Protein AF-A0A3R9UGM6-F1 (afdb_monomer_lite)

Foldseek 3Di:
DPPDDDVVLVQLVVLCVVVVDLCVSCVVVVHDSVVSVVD

Radius of gyration: 10.24 Å; chains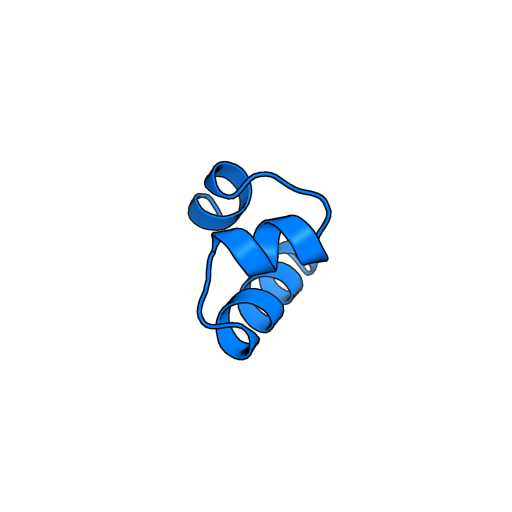: 1; bounding box: 16×16×33 Å

Structure (mmCIF, N/CA/C/O backbone):
data_AF-A0A3R9UGM6-F1
#
_entry.id   AF-A0A3R9UGM6-F1
#
loop_
_atom_site.group_PDB
_atom_site.id
_atom_site.type_symbol
_atom_site.label_atom_id
_atom_site.label_alt_id
_atom_site.label_comp_id
_atom_site.label_asym_id
_atom_site.label_entity_id
_atom_site.label_seq_id
_atom_site.pdbx_PDB_ins_code
_atom_site.Cartn_x
_atom_site.Cartn_y
_atom_site.Cartn_z
_atom_site.occupancy
_atom_site.B_iso_or_equiv
_atom_site.auth_seq_id
_atom_site.auth_comp_id
_atom_site.auth_asym_id
_atom_site.auth_atom_id
_atom_site.pdbx_PDB_model_num
ATOM 1 N N . MET A 1 1 ? 2.914 -0.092 -28.730 1.00 47.41 1 MET A N 1
ATOM 2 C CA . MET A 1 1 ? 1.755 0.189 -27.857 1.00 47.41 1 MET A CA 1
ATOM 3 C C . MET A 1 1 ? 1.639 -0.974 -26.871 1.00 47.41 1 MET A C 1
ATOM 5 O O . MET A 1 1 ? 1.005 -1.964 -27.184 1.00 47.41 1 MET A O 1
ATOM 9 N N . ASN A 1 2 ? 2.357 -0.913 -25.745 1.00 60.16 2 ASN A N 1
ATOM 10 C CA . ASN A 1 2 ? 2.354 -1.943 -24.693 1.00 60.16 2 ASN A CA 1
ATOM 11 C C . ASN A 1 2 ? 2.030 -1.250 -23.363 1.00 60.16 2 ASN A C 1
ATOM 13 O O . ASN A 1 2 ? 2.904 -1.058 -22.527 1.00 60.16 2 ASN A O 1
ATOM 17 N N . ASN A 1 3 ? 0.784 -0.795 -23.215 1.00 70.25 3 ASN A N 1
ATOM 18 C CA . ASN A 1 3 ? 0.288 -0.135 -22.000 1.00 70.25 3 ASN A CA 1
ATOM 19 C C . ASN A 1 3 ? -0.322 -1.162 -21.041 1.00 70.25 3 ASN A C 1
ATOM 21 O O . ASN A 1 3 ? -1.416 -0.959 -20.520 1.00 70.25 3 ASN A O 1
ATOM 25 N N . LEU A 1 4 ? 0.336 -2.309 -20.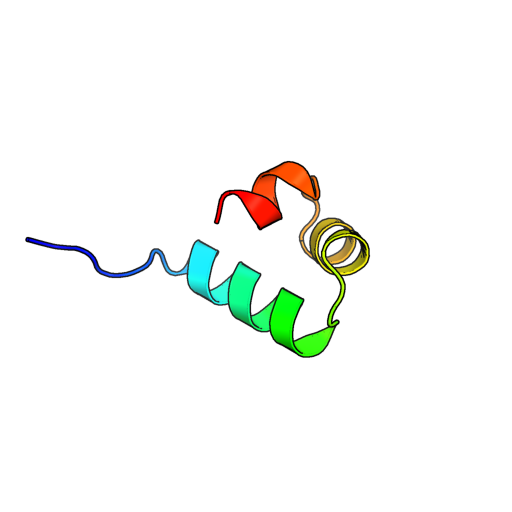874 1.00 75.94 4 LEU A N 1
ATOM 26 C CA . LEU A 1 4 ? -0.113 -3.256 -19.867 1.00 75.94 4 LEU A CA 1
ATOM 27 C C . LEU A 1 4 ? 0.250 -2.670 -18.498 1.00 75.94 4 LEU A C 1
ATOM 29 O O . LEU A 1 4 ? 1.411 -2.298 -18.299 1.00 75.94 4 LEU A O 1
ATOM 33 N N . PRO A 1 5 ? -0.719 -2.537 -17.577 1.00 75.56 5 PRO A N 1
ATOM 34 C CA . PRO A 1 5 ? -0.437 -2.041 -16.243 1.00 75.56 5 PRO A CA 1
ATOM 35 C C . PRO A 1 5 ? 0.598 -2.949 -15.584 1.00 75.56 5 PRO A C 1
ATOM 37 O O . PRO A 1 5 ? 0.566 -4.176 -15.716 1.00 75.56 5 PRO A O 1
ATOM 40 N N . ASN A 1 6 ? 1.548 -2.334 -14.886 1.00 83.50 6 ASN A N 1
ATOM 41 C CA . ASN A 1 6 ? 2.551 -3.091 -14.154 1.00 83.50 6 ASN A CA 1
ATOM 42 C C . ASN A 1 6 ? 1.837 -3.911 -13.071 1.00 83.50 6 ASN A C 1
ATOM 44 O O . ASN A 1 6 ? 0.967 -3.393 -12.378 1.00 83.50 6 ASN A O 1
ATOM 48 N N . LEU A 1 7 ? 2.220 -5.173 -12.870 1.00 84.50 7 LEU A N 1
ATOM 49 C CA . LEU A 1 7 ? 1.604 -6.016 -11.831 1.00 84.50 7 LEU A CA 1
ATOM 50 C C . LEU A 1 7 ? 1.676 -5.375 -10.435 1.00 84.50 7 LEU A C 1
ATOM 52 O O . LEU A 1 7 ? 0.759 -5.521 -9.629 1.00 84.50 7 LEU A O 1
ATOM 56 N N . SER A 1 8 ? 2.740 -4.615 -10.170 1.00 85.62 8 SER A N 1
ATOM 57 C CA . SER A 1 8 ? 2.898 -3.837 -8.939 1.00 85.62 8 SER A CA 1
ATOM 58 C C . SER A 1 8 ? 1.826 -2.758 -8.775 1.00 85.62 8 SER A C 1
ATOM 60 O O . SER A 1 8 ? 1.378 -2.511 -7.662 1.00 85.62 8 SER A O 1
ATOM 62 N N . ASP A 1 9 ? 1.403 -2.143 -9.875 1.00 88.50 9 ASP A N 1
ATOM 63 C CA . ASP A 1 9 ? 0.354 -1.124 -9.925 1.00 88.50 9 ASP A CA 1
ATOM 64 C C . ASP A 1 9 ? -1.017 -1.737 -9.622 1.00 88.50 9 ASP A C 1
ATOM 66 O O . ASP A 1 9 ? -1.756 -1.265 -8.763 1.00 88.50 9 ASP A O 1
ATOM 70 N N . LEU A 1 10 ? -1.284 -2.909 -10.206 1.00 90.94 10 LEU A N 1
ATOM 71 C CA . LEU A 1 10 ? -2.498 -3.676 -9.936 1.00 90.94 10 LEU A CA 1
ATOM 72 C C . LEU A 1 10 ? -2.618 -4.063 -8.452 1.00 90.94 10 LEU A C 1
ATOM 74 O O . LEU A 1 10 ? -3.713 -4.072 -7.886 1.00 90.94 10 LEU A O 1
ATOM 78 N N . LYS A 1 11 ? -1.485 -4.379 -7.811 1.00 90.94 11 LYS A N 1
ATOM 79 C CA . LYS A 1 11 ? -1.432 -4.679 -6.377 1.00 90.94 11 LYS A CA 1
ATOM 80 C C . LYS A 1 11 ? -1.755 -3.440 -5.541 1.00 90.94 11 LYS A C 1
ATOM 82 O O . LYS A 1 11 ? -2.565 -3.548 -4.627 1.00 90.94 11 LYS A O 1
ATOM 87 N N . VAL A 1 12 ? -1.184 -2.282 -5.888 1.00 92.31 12 VAL A N 1
ATOM 88 C CA . VAL A 1 12 ? -1.504 -0.991 -5.254 1.00 92.31 12 VAL A CA 1
ATOM 89 C C . VAL A 1 12 ? -3.000 -0.698 -5.379 1.00 92.31 12 VAL A C 1
ATOM 91 O O . VAL A 1 12 ? -3.662 -0.486 -4.365 1.00 92.31 12 VAL A O 1
ATOM 94 N N . PHE A 1 13 ? -3.552 -0.798 -6.589 1.00 92.38 13 PHE A N 1
ATOM 95 C CA . PHE A 1 13 ? -4.975 -0.592 -6.851 1.00 92.38 13 PHE A CA 1
ATOM 96 C C . PHE A 1 13 ? -5.864 -1.514 -6.006 1.00 92.38 13 PHE A C 1
ATOM 98 O O . PHE A 1 13 ? -6.805 -1.054 -5.364 1.00 92.38 13 PHE A O 1
ATOM 105 N N . CYS A 1 14 ? -5.559 -2.815 -5.962 1.00 94.00 14 CYS A N 1
ATOM 106 C CA . CYS A 1 14 ? -6.341 -3.777 -5.187 1.00 94.00 14 CYS A CA 1
ATOM 107 C C . CYS A 1 14 ? -6.301 -3.474 -3.681 1.00 94.00 14 CYS A C 1
ATOM 109 O O . CYS A 1 14 ? -7.329 -3.565 -3.010 1.00 94.00 14 CYS A O 1
ATOM 111 N N . THR A 1 15 ? -5.137 -3.093 -3.152 1.00 94.38 15 THR A N 1
ATOM 112 C CA . THR A 1 15 ? -4.982 -2.718 -1.742 1.00 94.38 15 THR A CA 1
ATOM 113 C C . THR A 1 15 ? -5.774 -1.450 -1.414 1.00 94.38 15 THR A C 1
ATOM 115 O O . THR A 1 15 ? -6.571 -1.461 -0.476 1.00 94.38 15 THR A O 1
ATOM 118 N N . VAL A 1 16 ? -5.663 -0.405 -2.242 1.00 94.69 16 VAL A N 1
ATOM 119 C CA . VAL A 1 16 ? -6.431 0.842 -2.083 1.00 94.69 16 VAL A CA 1
ATOM 120 C C . VAL A 1 16 ? -7.931 0.597 -2.177 1.00 94.69 16 VAL A C 1
ATOM 122 O O . VAL A 1 16 ? -8.684 1.111 -1.355 1.00 94.69 16 VAL A O 1
ATOM 125 N N . ALA A 1 17 ? -8.384 -0.224 -3.124 1.00 94.75 17 ALA A N 1
ATOM 126 C CA . ALA A 1 17 ? -9.799 -0.552 -3.273 1.00 94.75 17 ALA A CA 1
ATOM 127 C C . ALA A 1 17 ? -10.370 -1.283 -2.043 1.00 94.75 17 ALA A C 1
ATOM 129 O O . ALA A 1 17 ? -11.532 -1.076 -1.690 1.00 94.75 17 ALA A O 1
ATOM 130 N N . LYS A 1 18 ? -9.562 -2.117 -1.374 1.00 95.25 18 LYS A N 1
ATOM 131 C CA . LYS A 1 18 ? -9.958 -2.826 -0.146 1.00 95.25 18 LYS A CA 1
ATOM 132 C C . LYS A 1 18 ? -10.008 -1.903 1.068 1.00 95.25 18 LYS A C 1
ATOM 134 O O . LYS A 1 18 ? -10.989 -1.939 1.805 1.00 95.25 18 LYS A O 1
ATOM 139 N N . LEU A 1 19 ? -8.969 -1.092 1.264 1.00 94.19 19 LEU A N 1
ATOM 140 C CA . LEU A 1 19 ? -8.809 -0.245 2.451 1.00 94.19 19 LEU A CA 1
ATOM 141 C C . LEU A 1 19 ? -9.542 1.097 2.331 1.00 94.19 19 LEU A C 1
A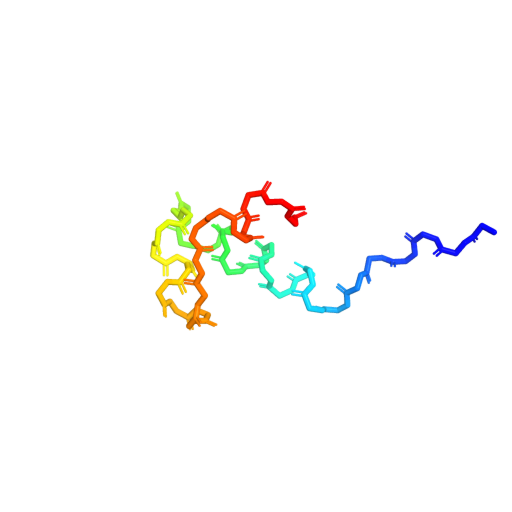TOM 143 O O . LEU A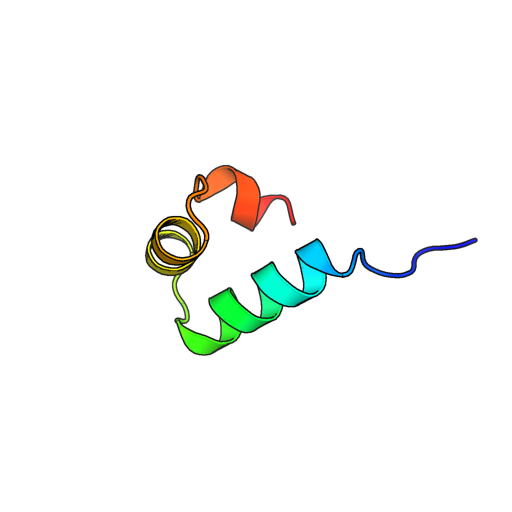 1 19 ? -9.818 1.742 3.333 1.00 94.19 19 LEU A O 1
ATOM 147 N N . LYS A 1 20 ? -9.880 1.524 1.107 1.00 93.25 20 LYS A N 1
ATOM 148 C CA . LYS A 1 20 ? -10.526 2.813 0.790 1.00 93.25 20 LYS A CA 1
ATOM 149 C C . LYS A 1 20 ? -9.755 4.030 1.326 1.00 93.25 20 LYS A C 1
ATOM 151 O O . LYS A 1 20 ? -10.329 5.101 1.500 1.00 93.25 20 LYS A O 1
ATOM 156 N N . SER A 1 21 ? -8.457 3.863 1.569 1.00 92.19 21 SER A N 1
ATOM 157 C CA . SER A 1 21 ? -7.598 4.840 2.232 1.00 92.19 21 SER A CA 1
ATOM 158 C C . SER A 1 21 ? -6.177 4.747 1.684 1.00 92.19 21 SER A C 1
ATOM 160 O O . SER A 1 21 ? -5.551 3.685 1.717 1.00 92.19 21 SER A O 1
ATOM 162 N N . PHE A 1 22 ? -5.658 5.858 1.155 1.00 90.25 22 PHE A N 1
ATOM 163 C CA . PHE A 1 22 ? -4.307 5.916 0.586 1.00 90.25 22 PHE A CA 1
ATOM 164 C C . PHE A 1 22 ? -3.211 5.831 1.649 1.00 90.25 22 PHE A C 1
ATOM 166 O O . PHE A 1 22 ? -2.129 5.332 1.356 1.00 90.25 22 PHE A O 1
ATOM 173 N N . VAL A 1 23 ? -3.487 6.312 2.864 1.00 94.06 23 VAL A N 1
ATOM 174 C CA . VAL A 1 23 ? -2.535 6.279 3.982 1.00 94.06 23 VAL A CA 1
ATOM 175 C C . VAL A 1 23 ? -2.382 4.847 4.483 1.00 94.06 23 VAL A C 1
ATOM 177 O O . VAL A 1 23 ? -1.282 4.311 4.425 1.00 94.06 23 VAL A O 1
ATOM 180 N N . GLU A 1 24 ? -3.489 4.184 4.822 1.00 94.31 24 GLU A N 1
ATOM 181 C CA . GLU A 1 24 ? -3.468 2.789 5.293 1.00 94.31 24 GLU A CA 1
ATOM 182 C C . GLU A 1 24 ? -2.906 1.836 4.230 1.00 94.31 24 GLU A C 1
ATOM 184 O O . GLU A 1 24 ? -2.145 0.922 4.537 1.00 94.31 24 GLU A O 1
ATOM 189 N N . SER A 1 25 ? -3.207 2.082 2.951 1.00 94.56 25 SER A N 1
ATOM 190 C CA . SER A 1 25 ? -2.629 1.297 1.851 1.00 94.56 25 SER A CA 1
ATOM 191 C C . SER A 1 25 ? -1.124 1.481 1.719 1.00 94.56 25 SER A C 1
ATOM 193 O O . SER A 1 25 ? -0.427 0.557 1.303 1.00 94.56 25 SER A O 1
ATOM 195 N N . ALA A 1 26 ? -0.621 2.675 2.033 1.00 93.81 26 ALA A N 1
ATOM 196 C CA . ALA A 1 26 ? 0.800 2.966 1.993 1.00 93.81 26 ALA A CA 1
ATOM 197 C C . ALA A 1 26 ? 1.527 2.282 3.154 1.00 93.81 26 ALA A C 1
ATOM 199 O O . ALA A 1 26 ? 2.580 1.691 2.930 1.00 93.81 26 ALA A O 1
ATOM 200 N N . GLU A 1 27 ? 0.926 2.271 4.344 1.00 94.62 27 GLU A N 1
ATOM 201 C CA . GLU A 1 27 ? 1.435 1.537 5.505 1.00 94.62 27 GLU A CA 1
ATOM 202 C C . GLU A 1 27 ? 1.488 0.022 5.245 1.00 94.62 27 GLU A C 1
ATOM 204 O O . GLU A 1 27 ? 2.538 -0.590 5.434 1.00 94.62 27 GLU A O 1
ATOM 209 N N . GLU A 1 28 ? 0.416 -0.567 4.702 1.00 93.12 28 GLU A N 1
ATOM 210 C CA . GLU A 1 28 ? 0.348 -1.995 4.339 1.00 93.12 28 GLU A CA 1
ATOM 211 C C . GLU A 1 28 ? 1.387 -2.385 3.268 1.00 93.12 28 GLU A C 1
ATOM 213 O O . GLU A 1 28 ? 1.962 -3.473 3.282 1.00 93.12 28 GLU A O 1
ATOM 218 N N . LEU A 1 29 ? 1.653 -1.492 2.311 1.00 90.56 29 LEU A N 1
ATOM 219 C CA . LEU A 1 29 ? 2.618 -1.731 1.233 1.00 90.56 29 LEU A CA 1
ATOM 220 C C . LEU A 1 29 ? 4.045 -1.277 1.577 1.00 90.56 29 LEU A C 1
ATOM 222 O O . LEU 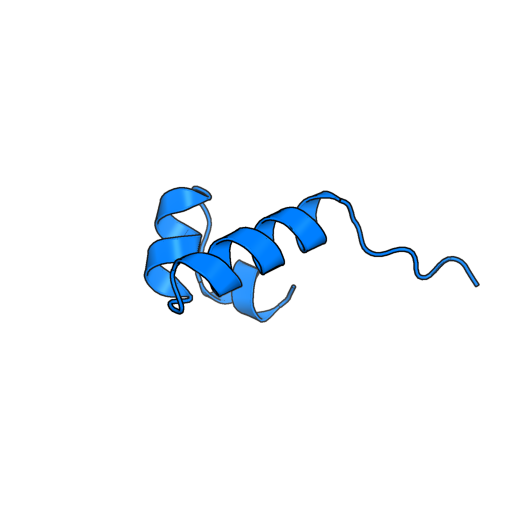A 1 29 ? 4.932 -1.415 0.731 1.00 90.56 29 LEU A O 1
ATOM 226 N N . GLY A 1 30 ? 4.282 -0.739 2.780 1.00 92.56 30 GLY A N 1
ATOM 227 C CA . GLY A 1 30 ? 5.586 -0.223 3.205 1.00 92.56 30 GLY A CA 1
ATOM 228 C C . GLY A 1 30 ? 6.099 0.921 2.322 1.00 92.56 30 GLY A C 1
ATOM 229 O O . GLY A 1 30 ? 7.290 1.000 2.022 1.00 92.56 30 GLY A O 1
ATOM 230 N N . THR A 1 31 ? 5.196 1.772 1.837 1.00 91.62 31 THR A N 1
ATOM 231 C CA . THR A 1 31 ? 5.491 2.873 0.915 1.00 91.62 31 THR A CA 1
ATOM 232 C C . THR A 1 31 ? 4.916 4.198 1.417 1.00 91.62 31 THR A C 1
ATOM 234 O O . THR A 1 31 ? 4.319 4.271 2.486 1.00 91.62 31 THR A O 1
ATOM 237 N N . SER A 1 32 ? 5.102 5.271 0.649 1.00 90.88 32 SER A N 1
ATOM 238 C CA . SER A 1 32 ? 4.553 6.591 0.964 1.00 90.88 32 SER A CA 1
ATOM 239 C C . SER A 1 32 ? 3.215 6.815 0.248 1.00 90.88 32 SER A C 1
ATOM 241 O O . SER A 1 32 ? 3.072 6.428 -0.912 1.00 90.88 32 SER A O 1
ATOM 243 N N . PRO A 1 33 ? 2.247 7.532 0.840 1.00 89.00 33 PRO A N 1
ATOM 244 C CA . PRO A 1 33 ? 0.961 7.809 0.188 1.00 89.00 33 PRO A CA 1
ATOM 245 C C . PRO A 1 33 ? 1.106 8.580 -1.136 1.00 89.00 33 PRO A C 1
ATOM 247 O O . PRO A 1 33 ? 0.334 8.361 -2.064 1.00 89.00 33 PRO A O 1
ATOM 250 N N . ALA A 1 34 ? 2.150 9.405 -1.279 1.00 89.88 34 ALA A N 1
ATOM 251 C CA . ALA A 1 34 ? 2.483 10.086 -2.536 1.00 89.88 34 ALA A CA 1
ATOM 252 C C . ALA A 1 34 ? 2.942 9.136 -3.661 1.00 89.88 34 ALA A C 1
ATOM 254 O O . ALA A 1 34 ? 2.841 9.462 -4.841 1.00 89.88 34 ALA A O 1
ATOM 255 N N . PHE A 1 35 ? 3.483 7.968 -3.309 1.00 88.31 35 PHE A N 1
ATOM 256 C CA . PHE A 1 35 ? 3.830 6.934 -4.280 1.00 88.31 35 PHE A CA 1
ATOM 257 C C . PHE A 1 35 ? 2.582 6.208 -4.774 1.00 88.31 35 PHE A C 1
ATOM 259 O O . PHE A 1 35 ? 2.489 5.911 -5.961 1.00 88.31 35 PHE A O 1
ATOM 266 N N . ILE A 1 36 ? 1.623 5.972 -3.875 1.00 90.19 36 ILE A N 1
ATOM 267 C CA . ILE A 1 36 ? 0.333 5.378 -4.223 1.00 90.19 36 ILE A CA 1
ATOM 268 C C . ILE A 1 36 ? -0.488 6.326 -5.095 1.00 90.19 36 ILE A C 1
ATOM 270 O O . ILE A 1 36 ? -1.022 5.884 -6.093 1.00 90.19 36 ILE A O 1
ATOM 274 N N . SER A 1 37 ? -0.546 7.628 -4.803 1.00 88.31 37 SER A N 1
ATOM 275 C CA . SER A 1 37 ? -1.327 8.569 -5.628 1.00 88.31 37 SER A CA 1
ATOM 276 C C . SER A 1 37 ? -0.773 8.787 -7.042 1.00 88.31 37 SER A C 1
ATOM 278 O O . SER A 1 37 ? -1.464 9.336 -7.898 1.00 88.31 37 SER A O 1
ATOM 280 N N . LYS A 1 38 ? 0.485 8.405 -7.285 1.00 86.81 38 LYS A N 1
ATOM 281 C CA . LYS A 1 38 ? 1.156 8.516 -8.586 1.00 86.81 38 LYS A CA 1
ATOM 282 C C . LYS A 1 38 ? 0.969 7.267 -9.460 1.00 86.81 38 LYS A C 1
ATOM 284 O O . LYS A 1 38 ? 1.365 7.300 -10.626 1.00 86.81 38 LYS A O 1
ATOM 289 N N . ARG A 1 39 ? 0.447 6.186 -8.880 1.00 79.94 39 ARG A N 1
ATOM 290 C CA . ARG A 1 39 ? 0.209 4.887 -9.507 1.00 79.94 39 ARG A CA 1
ATOM 291 C C . ARG A 1 39 ? -1.284 4.649 -9.643 1.00 79.94 39 ARG A C 1
ATOM 293 O O . ARG A 1 39 ? -1.737 4.573 -10.801 1.00 79.94 39 ARG A O 1
#

Organism: Acinetobacter baumannii (NCBI:txid470)

Secondary structure (DSSP, 8-state):
---PPPHHHHHHHHHHHHH--HHHHHHHTTS-HHHHTT-

pLDDT: 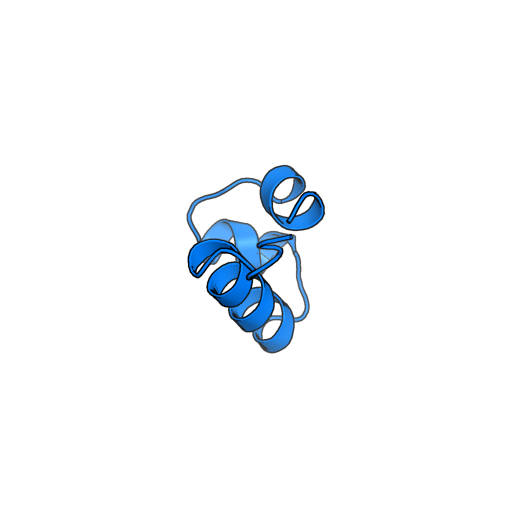mean 87.78, std 9.85, range [47.41, 95.25]

Sequence (39 aa):
MNNLPNLSDLKVFCTVAKLKSFVESAEELGTSPAFISKR

InterPro domains:
  IPR000847 LysR, HTH, N-terminal domain [PF00126] (7-39)
  IPR000847 LysR, HTH, N-terminal domain [PS50931] (5-39)
  IPR036388 Winged helix-like DNA-binding domain superfamily [G3DSA:1.10.10.10] (5-39)
  IPR036390 Winged helix DNA-binding domain superfamily [SSF46785] (3-38)